Protein AF-A0A6M2D033-F1 (afdb_monomer)

Sequence (144 aa):
SGYATSCRYRCVDPFGQLVIRPYRPGTPCLNLNQKKRPLGAAGVCKAGECIEYDDLEVRSRWVAENVFQYKYHRCLAKKRVANNYLADCHHYCRRNKAWYYGMYQDGIKCLSPDTRAPGFCCHGACQPMDCKRKKCEDDFALVV

Nearest PDB structures (foldseek):
  7ne8-assembly1_A  TM=4.752E-01  e=3.649E-01  Ornithodoros savignyi

Organism: Rhipicephalus microplus (NCBI:txid6941)

Structure (mmCIF, N/CA/C/O backbone):
data_AF-A0A6M2D033-F1
#
_entry.id   AF-A0A6M2D033-F1
#
loop_
_atom_site.group_PDB
_atom_site.id
_atom_site.type_symbol
_atom_site.label_atom_id
_atom_site.label_alt_id
_atom_site.label_comp_id
_atom_site.label_asym_id
_atom_site.label_entity_id
_atom_site.label_seq_id
_atom_site.pdbx_PDB_ins_code
_atom_site.Cartn_x
_atom_site.Cartn_y
_atom_site.Cartn_z
_atom_site.occupancy
_atom_site.B_iso_or_equiv
_atom_site.auth_seq_id
_atom_site.auth_comp_id
_atom_site.auth_asym_id
_atom_site.auth_atom_id
_atom_site.pdbx_PDB_model_num
ATOM 1 N N . SER A 1 1 ? -3.614 -7.986 13.228 1.00 83.00 1 SER A N 1
ATOM 2 C CA . SER A 1 1 ? -4.433 -7.118 12.355 1.00 83.00 1 SER A CA 1
ATOM 3 C C . SER A 1 1 ? -3.705 -6.837 11.050 1.00 83.00 1 SER A C 1
ATOM 5 O O . SER A 1 1 ? -2.480 -6.887 11.056 1.00 83.00 1 SER A O 1
ATOM 7 N N . GLY A 1 2 ? -4.431 -6.626 9.948 1.00 93.31 2 GLY A N 1
ATOM 8 C CA . GLY A 1 2 ? -3.862 -6.193 8.660 1.00 93.31 2 GLY A CA 1
ATOM 9 C C . GLY A 1 2 ? -3.807 -4.668 8.539 1.00 93.31 2 GLY A C 1
ATOM 10 O O . GLY A 1 2 ? -3.878 -3.983 9.561 1.00 93.31 2 GLY A O 1
ATOM 11 N N . TYR A 1 3 ? -3.713 -4.153 7.313 1.00 96.00 3 TYR A N 1
ATOM 12 C CA . TYR A 1 3 ? -3.785 -2.711 7.043 1.00 96.00 3 TYR A CA 1
ATOM 13 C C . TYR A 1 3 ? -5.123 -2.112 7.480 1.00 96.00 3 TYR A C 1
ATOM 15 O O . TYR A 1 3 ? -6.182 -2.725 7.291 1.00 96.00 3 TYR A O 1
ATOM 23 N N . ALA A 1 4 ? -5.078 -0.896 8.024 1.00 94.94 4 ALA A N 1
ATOM 24 C CA . ALA A 1 4 ? -6.277 -0.113 8.276 1.00 94.94 4 ALA A CA 1
ATOM 25 C C . ALA A 1 4 ? -6.900 0.338 6.944 1.00 94.94 4 ALA A C 1
ATOM 27 O O . ALA A 1 4 ? -6.236 0.959 6.121 1.00 94.94 4 ALA A O 1
ATOM 28 N N . THR A 1 5 ? -8.185 0.056 6.732 1.00 93.69 5 THR A N 1
ATOM 29 C CA . THR A 1 5 ? -8.921 0.496 5.526 1.00 93.69 5 THR A CA 1
ATOM 30 C C . THR A 1 5 ? -9.525 1.893 5.671 1.00 93.69 5 THR A C 1
ATOM 32 O O . THR A 1 5 ? -10.202 2.381 4.774 1.00 93.69 5 THR A O 1
ATOM 35 N N . SER A 1 6 ? -9.345 2.501 6.841 1.00 91.81 6 SER A N 1
ATOM 36 C CA . SER A 1 6 ? -9.671 3.885 7.158 1.00 91.81 6 SER A CA 1
ATOM 37 C C . SER A 1 6 ? -8.728 4.348 8.256 1.00 91.81 6 SER A C 1
ATOM 39 O O . SER A 1 6 ? -8.488 3.609 9.210 1.00 91.81 6 SER A O 1
ATOM 41 N N . CYS A 1 7 ? -8.261 5.591 8.203 1.00 94.44 7 CYS A N 1
ATOM 42 C CA . CYS A 1 7 ? -7.420 6.163 9.258 1.00 94.44 7 CYS A CA 1
ATOM 43 C C . CYS A 1 7 ? -8.218 6.657 10.477 1.00 94.44 7 CYS A C 1
ATOM 45 O O . CYS A 1 7 ? -7.780 7.518 11.239 1.00 94.44 7 CYS A O 1
ATOM 47 N N . ARG A 1 8 ? -9.385 6.041 10.695 1.00 93.88 8 ARG A N 1
ATOM 48 C CA . ARG A 1 8 ? -10.282 6.231 11.833 1.00 93.88 8 ARG A CA 1
ATOM 49 C C . ARG A 1 8 ? -10.775 4.867 12.306 1.00 93.88 8 ARG A C 1
ATOM 51 O O . ARG A 1 8 ? -11.030 3.990 11.479 1.00 93.88 8 ARG A O 1
ATOM 58 N N . TYR A 1 9 ? -10.936 4.708 13.612 1.00 90.88 9 TYR A N 1
ATOM 59 C CA . TYR A 1 9 ? -11.493 3.514 14.237 1.00 90.88 9 TYR A CA 1
ATOM 60 C C . TYR A 1 9 ? -12.633 3.876 15.180 1.00 90.88 9 TYR A C 1
ATOM 62 O O . TYR A 1 9 ? -12.730 5.003 15.669 1.00 90.88 9 TYR A O 1
ATOM 70 N N . ARG A 1 10 ? -13.513 2.901 15.408 1.00 92.50 10 ARG A N 1
ATOM 71 C CA . ARG A 1 10 ? -14.591 2.993 16.391 1.00 92.50 10 ARG A CA 1
ATOM 72 C C . ARG A 1 10 ? -14.112 2.368 17.694 1.00 92.50 10 ARG A C 1
ATOM 74 O O . ARG A 1 10 ? -13.576 1.261 17.668 1.00 92.50 10 ARG A O 1
ATOM 81 N N . CYS A 1 11 ? -14.313 3.055 18.807 1.00 92.94 11 CYS A N 1
ATOM 82 C CA . CYS A 1 11 ? -14.096 2.516 20.144 1.00 92.94 11 CYS A CA 1
ATOM 83 C C . CYS A 1 11 ? -15.203 2.992 21.084 1.00 92.94 11 CYS A C 1
ATOM 85 O O . CYS A 1 11 ? -15.915 3.944 20.776 1.00 92.94 11 CYS A O 1
ATOM 87 N N . VAL A 1 12 ? -15.359 2.301 22.207 1.00 95.69 12 VAL A N 1
ATOM 88 C CA . VAL A 1 12 ? -16.243 2.731 23.291 1.00 95.69 12 VAL A CA 1
ATOM 89 C C . VAL A 1 12 ? -15.395 3.537 24.268 1.00 95.69 12 VAL A C 1
ATOM 91 O O . VAL A 1 12 ? -14.281 3.123 24.596 1.00 95.69 12 VAL A O 1
ATOM 94 N N . ASP A 1 13 ? -15.860 4.720 24.646 1.00 93.75 13 ASP A N 1
ATOM 95 C CA . ASP A 1 13 ? -15.178 5.563 25.621 1.00 93.75 13 ASP A CA 1
ATOM 96 C C . ASP A 1 13 ? -15.434 5.079 27.069 1.00 93.75 13 ASP A C 1
ATOM 98 O O . ASP A 1 13 ? -16.230 4.160 27.284 1.00 93.75 13 ASP A O 1
ATOM 102 N N . PRO A 1 14 ? -14.773 5.664 28.085 1.00 95.81 14 PRO A N 1
ATOM 103 C CA . PRO A 1 14 ? -14.978 5.269 29.481 1.00 95.81 14 PRO A CA 1
ATOM 104 C C . PRO A 1 14 ? -16.415 5.441 30.001 1.00 95.81 14 PRO A C 1
ATOM 106 O O . PRO A 1 14 ? -16.752 4.870 31.033 1.00 95.81 14 PRO A O 1
ATOM 109 N N . PHE A 1 15 ? -17.259 6.204 29.302 1.00 95.75 15 PHE A N 1
ATOM 110 C CA . PHE A 1 15 ? -18.659 6.451 29.648 1.00 95.75 15 PHE A CA 1
ATOM 111 C C . PHE A 1 15 ? -19.626 5.529 28.888 1.00 95.75 15 PHE A C 1
ATOM 113 O O . PHE A 1 15 ? -20.840 5.707 28.968 1.00 95.75 15 PHE A O 1
ATOM 120 N N . GLY A 1 16 ? -19.109 4.551 28.137 1.00 94.75 16 GLY A N 1
ATOM 121 C CA . GLY A 1 16 ? -19.921 3.618 27.361 1.00 94.75 16 GLY A CA 1
ATOM 122 C C . GLY A 1 16 ? -20.390 4.164 26.009 1.00 94.75 16 GLY A C 1
ATOM 123 O O . GLY A 1 16 ? -21.176 3.503 25.330 1.00 94.75 16 GLY A O 1
ATOM 124 N N . GLN A 1 17 ? -19.917 5.336 25.575 1.00 96.19 17 GLN A N 1
ATOM 125 C CA . GLN A 1 17 ? -20.339 5.946 24.314 1.00 96.19 17 GLN A CA 1
ATOM 126 C C . GLN A 1 17 ? -19.474 5.474 23.145 1.00 96.19 17 GLN A C 1
ATOM 128 O O . GLN A 1 17 ? -18.245 5.422 23.224 1.00 96.19 17 GLN A O 1
ATOM 133 N N . LEU A 1 18 ? -20.113 5.159 22.015 1.00 96.12 18 LEU A N 1
ATOM 134 C CA . LEU A 1 18 ? -19.406 4.813 20.785 1.00 96.12 18 LEU A CA 1
ATOM 135 C C . LEU A 1 18 ? -18.832 6.080 20.137 1.00 96.12 18 LEU A C 1
ATOM 137 O O . LEU A 1 18 ? -19.574 6.922 19.635 1.00 96.12 18 LEU A O 1
ATOM 141 N N . VAL A 1 19 ? -17.506 6.180 20.076 1.00 94.94 19 VAL A N 1
ATOM 142 C CA . VAL A 1 19 ? -16.789 7.322 19.497 1.00 94.94 19 VAL A CA 1
ATOM 143 C C . VAL A 1 19 ? -15.912 6.901 18.318 1.00 94.94 19 VAL A C 1
ATOM 145 O O . VAL A 1 19 ? -15.432 5.768 18.230 1.00 94.94 19 VAL A O 1
ATOM 148 N N . ILE A 1 20 ? -15.688 7.831 17.385 1.00 93.25 20 ILE A N 1
ATOM 149 C CA . ILE A 1 20 ? -14.771 7.651 16.252 1.00 93.25 20 ILE A CA 1
ATOM 150 C C . ILE A 1 20 ? -13.492 8.430 16.538 1.00 93.25 20 ILE A C 1
ATOM 152 O O . ILE A 1 20 ? -13.518 9.654 16.668 1.00 93.25 20 ILE A O 1
ATOM 156 N N . ARG A 1 21 ? -12.357 7.733 16.583 1.00 91.38 21 ARG A N 1
ATOM 157 C CA . ARG A 1 21 ? -11.039 8.331 16.831 1.00 91.38 21 ARG A CA 1
ATOM 158 C C . ARG A 1 21 ? -10.112 8.121 15.632 1.00 91.38 21 ARG A C 1
ATOM 160 O O . ARG A 1 21 ? -10.230 7.105 14.948 1.00 91.38 21 ARG A O 1
ATOM 167 N N . PRO A 1 22 ? -9.207 9.067 15.335 1.00 92.75 22 PRO A N 1
ATOM 168 C CA . PRO A 1 22 ? -8.186 8.857 14.318 1.00 92.75 22 PRO A CA 1
ATOM 169 C C . PRO A 1 22 ? -7.170 7.817 14.798 1.00 92.75 22 PRO A C 1
ATOM 171 O O . PRO A 1 22 ? -6.840 7.756 15.985 1.00 92.75 22 PRO A O 1
ATOM 174 N N . TYR A 1 23 ? -6.654 7.008 13.875 1.00 92.56 23 TYR A N 1
ATOM 175 C CA . TYR A 1 23 ? -5.483 6.182 14.163 1.00 92.56 23 TYR A CA 1
ATOM 176 C C . TYR A 1 23 ? -4.263 7.061 14.455 1.00 92.56 23 TYR A C 1
ATOM 178 O O . TYR A 1 23 ? -4.171 8.200 13.993 1.00 92.56 23 TYR A O 1
ATOM 186 N N . ARG A 1 24 ? -3.307 6.514 15.216 1.00 92.00 24 ARG A N 1
ATOM 187 C CA . ARG A 1 24 ? -2.040 7.201 15.485 1.00 92.00 24 ARG A CA 1
ATOM 188 C C . ARG A 1 24 ? -1.296 7.464 14.167 1.00 92.00 24 ARG A C 1
ATOM 190 O O . ARG A 1 24 ? -1.318 6.581 13.297 1.00 92.00 24 ARG A O 1
ATOM 197 N N . PRO A 1 25 ? -0.620 8.617 14.022 1.00 91.00 25 PRO A N 1
ATOM 198 C CA . PRO A 1 25 ? 0.245 8.867 12.878 1.00 91.00 25 PRO A CA 1
ATOM 199 C C . PRO A 1 25 ? 1.236 7.719 12.650 1.00 91.00 25 PRO A C 1
ATOM 201 O O . PRO A 1 25 ? 1.751 7.149 13.612 1.00 91.00 25 PRO A O 1
ATOM 204 N N . GLY A 1 26 ? 1.461 7.344 11.391 1.00 89.88 26 GLY A N 1
ATOM 205 C CA . GLY A 1 26 ? 2.336 6.222 11.028 1.00 89.88 26 GLY A CA 1
ATOM 206 C C . GLY A 1 26 ? 1.658 4.846 11.025 1.00 89.88 26 GLY A C 1
ATOM 207 O O . GLY A 1 26 ? 2.279 3.868 10.621 1.00 89.88 26 GLY A O 1
ATOM 208 N N . THR A 1 27 ? 0.388 4.740 11.438 1.00 93.94 27 THR A N 1
ATOM 209 C CA . THR A 1 27 ? -0.352 3.466 11.363 1.00 93.94 27 THR A CA 1
ATOM 210 C C . THR A 1 27 ? -0.471 3.012 9.901 1.00 93.94 27 THR A C 1
ATOM 212 O O . THR A 1 27 ? -1.007 3.779 9.101 1.00 93.94 27 THR A O 1
ATOM 215 N N . PRO A 1 28 ? -0.045 1.786 9.539 1.00 95.38 28 PRO A N 1
ATOM 216 C CA . PRO A 1 28 ? -0.140 1.303 8.164 1.00 95.38 28 PRO A CA 1
ATOM 217 C C . PRO A 1 28 ? -1.589 1.189 7.687 1.00 95.38 28 PRO A C 1
ATOM 219 O O . PRO A 1 28 ? -2.437 0.572 8.348 1.00 95.38 28 PRO A O 1
ATOM 222 N N . CYS A 1 29 ? -1.864 1.746 6.516 1.00 95.62 29 CYS A N 1
ATOM 223 C CA . CYS A 1 29 ? -3.197 1.827 5.936 1.00 95.62 29 CYS A CA 1
ATOM 224 C C . CYS A 1 29 ? -3.206 1.441 4.453 1.00 95.62 29 CYS A C 1
ATOM 226 O O . CYS A 1 29 ? -2.160 1.328 3.817 1.00 95.62 29 CYS A O 1
ATOM 228 N N . LEU A 1 30 ? -4.401 1.190 3.923 1.00 95.69 30 LEU A N 1
ATOM 229 C CA . LEU A 1 30 ? -4.625 0.872 2.518 1.00 95.69 30 LEU A CA 1
ATOM 230 C C . LEU A 1 30 ? -5.920 1.536 2.050 1.00 95.69 30 LEU A C 1
ATOM 232 O O . LEU A 1 30 ? -6.997 1.229 2.576 1.00 95.69 30 LEU A O 1
ATOM 236 N N . ASN A 1 31 ? -5.814 2.410 1.050 1.00 94.38 31 ASN A N 1
ATOM 237 C CA . ASN A 1 31 ? -6.972 3.037 0.428 1.00 94.38 31 ASN A CA 1
ATOM 238 C C . ASN A 1 31 ? -7.782 1.999 -0.348 1.00 94.38 31 ASN A C 1
ATOM 240 O O . ASN A 1 31 ? -7.242 1.135 -1.040 1.00 94.38 31 ASN A O 1
ATOM 244 N N . LEU A 1 32 ? -9.107 2.069 -0.219 1.00 93.94 32 LEU A N 1
ATOM 245 C CA . LEU A 1 32 ? -10.027 1.220 -0.966 1.00 93.94 32 LEU A CA 1
ATOM 246 C C . LEU A 1 32 ? -10.962 2.086 -1.808 1.00 93.94 32 LEU A C 1
ATOM 248 O O . LEU A 1 32 ? -11.487 3.090 -1.336 1.00 93.94 32 LEU A O 1
ATOM 252 N N . ASN A 1 33 ? -11.243 1.651 -3.032 1.00 91.75 33 ASN A N 1
ATOM 253 C CA . ASN A 1 33 ? -12.282 2.259 -3.856 1.00 91.75 33 ASN A CA 1
ATOM 254 C C . ASN A 1 33 ? -13.698 1.866 -3.385 1.00 91.75 33 ASN A C 1
ATOM 256 O O . ASN A 1 33 ? -13.879 1.018 -2.507 1.00 91.75 33 ASN A O 1
ATOM 260 N N . GLN A 1 34 ? -14.728 2.420 -4.033 1.00 91.62 34 GLN A N 1
ATOM 261 C CA . GLN A 1 34 ? -16.141 2.141 -3.722 1.00 91.62 34 GLN A CA 1
ATOM 262 C C . GLN A 1 34 ? -16.507 0.644 -3.784 1.00 91.62 34 GLN A C 1
ATOM 264 O O . GLN A 1 34 ? -17.373 0.175 -3.048 1.00 91.62 34 GLN A O 1
ATOM 269 N N . LYS A 1 35 ? -15.804 -0.143 -4.612 1.00 92.62 35 LYS A N 1
ATOM 270 C CA . LYS A 1 35 ? -15.976 -1.602 -4.727 1.00 92.62 35 LYS A CA 1
ATOM 271 C C . LYS A 1 35 ? -15.177 -2.381 -3.671 1.00 92.62 35 LYS A C 1
ATOM 273 O O . LYS A 1 35 ? -15.026 -3.597 -3.796 1.00 92.62 35 LYS A O 1
ATOM 278 N N . LYS A 1 36 ? -14.653 -1.701 -2.643 1.00 90.88 36 LYS A N 1
ATOM 279 C CA . LYS A 1 36 ? -13.799 -2.253 -1.578 1.00 90.88 36 LYS A CA 1
ATOM 280 C C . LYS A 1 36 ? -12.558 -2.962 -2.123 1.00 90.88 36 LYS A C 1
ATOM 282 O O . LYS A 1 36 ? -12.127 -3.971 -1.562 1.00 90.88 36 LYS A O 1
ATOM 287 N N . ARG A 1 37 ? -12.008 -2.468 -3.233 1.00 91.00 37 ARG A N 1
ATOM 288 C CA . ARG A 1 37 ? -10.753 -2.963 -3.808 1.00 91.00 37 ARG A CA 1
ATOM 289 C C . ARG A 1 37 ? -9.618 -1.990 -3.493 1.00 91.00 37 ARG A C 1
ATOM 291 O O . ARG A 1 37 ? -9.894 -0.794 -3.481 1.00 91.00 37 ARG A O 1
ATOM 298 N N . PRO A 1 38 ? -8.390 -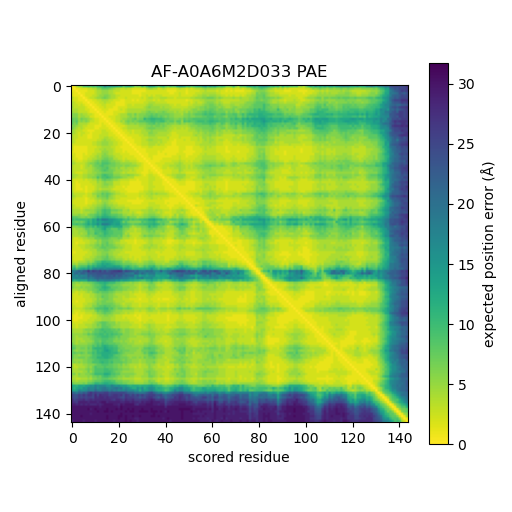2.488 -3.284 1.00 91.38 38 PRO A N 1
ATOM 299 C CA . PRO A 1 38 ? -7.202 -1.663 -3.111 1.00 91.38 38 PRO A CA 1
ATOM 300 C C . PRO A 1 38 ? -7.105 -0.626 -4.224 1.00 91.38 38 PRO A C 1
ATOM 302 O O . PRO A 1 38 ? -7.277 -0.960 -5.401 1.00 91.38 38 PRO A O 1
ATOM 305 N N . LEU A 1 39 ? -6.886 0.615 -3.822 1.00 89.38 39 LEU A N 1
ATOM 306 C CA . LEU A 1 39 ? -6.577 1.738 -4.684 1.00 89.38 39 LEU A CA 1
ATOM 307 C C . LEU A 1 39 ? -5.140 2.140 -4.358 1.00 89.38 39 LEU A C 1
ATOM 309 O O . LEU A 1 39 ? -4.848 2.368 -3.189 1.00 89.38 39 LEU A O 1
ATOM 313 N N . GLY A 1 40 ? -4.280 2.156 -5.375 1.00 87.75 40 GLY A N 1
ATOM 314 C CA . GLY A 1 40 ? -2.893 2.578 -5.213 1.00 87.75 40 GLY A CA 1
ATOM 315 C C . GLY A 1 40 ? -2.059 1.686 -4.288 1.00 87.75 40 GLY A C 1
ATOM 316 O O . GLY A 1 40 ? -2.319 0.479 -4.164 1.00 87.75 40 GLY A O 1
ATOM 317 N N . ALA A 1 41 ? -1.036 2.293 -3.690 1.00 90.12 41 ALA A N 1
ATOM 318 C CA . ALA A 1 41 ? -0.094 1.639 -2.791 1.00 90.12 41 ALA A CA 1
ATOM 319 C C . ALA A 1 41 ? -0.561 1.704 -1.325 1.00 90.12 41 ALA A C 1
ATOM 321 O O . ALA A 1 41 ? -1.377 2.535 -0.921 1.00 90.12 41 ALA A O 1
ATOM 322 N N . ALA A 1 42 ? -0.028 0.817 -0.486 1.00 94.25 42 ALA A N 1
ATOM 323 C CA . ALA A 1 42 ? -0.175 0.937 0.956 1.00 94.25 42 ALA A CA 1
ATOM 324 C C . ALA A 1 42 ? 0.541 2.194 1.459 1.00 94.25 42 ALA A C 1
ATOM 326 O O . ALA A 1 42 ? 1.502 2.680 0.864 1.00 94.25 42 ALA A O 1
ATOM 327 N N . GLY A 1 43 ? 0.067 2.708 2.585 1.00 94.50 43 GLY A N 1
ATOM 328 C CA . GLY A 1 43 ? 0.478 4.002 3.096 1.00 94.50 43 GLY A CA 1
ATOM 329 C C . GLY A 1 43 ? 0.507 4.067 4.611 1.00 94.50 43 GLY A C 1
ATOM 330 O O . GLY A 1 43 ? 0.433 3.050 5.311 1.00 94.50 43 GLY A O 1
ATOM 331 N N . VAL A 1 44 ? 0.573 5.292 5.122 1.00 94.25 44 VAL A N 1
ATOM 332 C CA . VAL A 1 44 ? 0.497 5.588 6.553 1.00 94.25 44 VAL A CA 1
ATOM 333 C C . VAL A 1 44 ? -0.619 6.572 6.862 1.00 94.25 44 VAL A C 1
ATOM 335 O O . VAL A 1 44 ? -0.903 7.499 6.106 1.00 94.25 44 VAL A O 1
ATOM 338 N N . CYS A 1 45 ? -1.235 6.396 8.026 1.00 94.19 45 CYS A N 1
ATOM 339 C CA . CYS A 1 45 ? -2.195 7.357 8.533 1.00 94.19 45 CYS A CA 1
ATOM 340 C C . CYS A 1 45 ? -1.504 8.657 8.949 1.00 94.19 45 CYS A C 1
ATOM 342 O O . CYS A 1 45 ? -0.559 8.630 9.740 1.00 94.19 45 CYS A O 1
ATOM 344 N N . LYS A 1 46 ? -2.024 9.795 8.486 1.00 91.56 46 LYS A N 1
ATOM 345 C CA . LYS A 1 46 ? -1.633 11.148 8.901 1.00 91.56 46 LYS A CA 1
ATOM 346 C C . LYS A 1 46 ? -2.885 12.025 8.907 1.00 91.56 46 LYS A C 1
ATOM 348 O O . LYS A 1 46 ? -3.648 12.006 7.956 1.00 91.56 46 LYS A O 1
ATOM 353 N N . ALA A 1 47 ? -3.140 12.730 10.011 1.00 87.75 47 ALA A N 1
ATOM 354 C CA . ALA A 1 47 ? -4.309 13.610 10.165 1.00 87.75 47 ALA A CA 1
ATOM 355 C C . ALA A 1 47 ? -5.685 12.969 9.835 1.00 87.75 47 ALA A C 1
ATOM 357 O O . ALA A 1 47 ? -6.626 13.658 9.463 1.00 87.75 47 ALA A O 1
ATOM 358 N N . GLY A 1 48 ? -5.834 11.649 10.012 1.00 88.62 48 GLY A N 1
ATOM 359 C CA . GLY A 1 48 ? -7.085 10.934 9.717 1.00 88.62 48 GLY A CA 1
ATOM 360 C C . GLY A 1 48 ? -7.246 10.484 8.260 1.00 88.62 48 GLY A C 1
ATOM 361 O O . GLY A 1 48 ? -8.245 9.831 7.951 1.00 88.62 48 GLY A O 1
ATOM 362 N N . GLU A 1 49 ? -6.249 10.738 7.414 1.00 92.06 49 GLU A N 1
ATOM 363 C CA . GLU A 1 49 ? -6.172 10.308 6.017 1.00 92.06 49 GLU A CA 1
ATOM 364 C C . GLU A 1 49 ? -5.068 9.268 5.822 1.00 92.06 49 GLU A C 1
ATOM 366 O O . GLU A 1 49 ? -4.120 9.199 6.608 1.00 92.06 49 GLU A O 1
ATOM 371 N N . CYS A 1 50 ? -5.215 8.429 4.797 1.00 94.19 50 CYS A N 1
ATOM 372 C CA . CYS A 1 50 ? -4.212 7.441 4.420 1.00 94.19 50 CYS A CA 1
ATOM 373 C C . CYS A 1 50 ? -3.379 7.989 3.264 1.00 94.19 50 CYS A C 1
ATOM 375 O O . CYS A 1 50 ? -3.882 8.091 2.145 1.00 94.19 50 CYS A O 1
ATOM 377 N N . ILE A 1 51 ? -2.125 8.333 3.551 1.00 92.88 51 ILE A N 1
ATOM 378 C CA . ILE A 1 51 ? -1.182 8.847 2.558 1.00 92.88 51 ILE A CA 1
ATOM 379 C C . ILE A 1 51 ? -0.384 7.668 2.016 1.00 92.88 51 ILE A C 1
ATOM 381 O O . ILE A 1 51 ? 0.303 6.994 2.791 1.00 92.88 51 ILE A O 1
ATOM 385 N N . GLU A 1 52 ? -0.517 7.393 0.720 1.00 91.81 52 GLU A N 1
ATOM 386 C CA . GLU A 1 52 ? 0.158 6.280 0.046 1.00 91.81 52 GLU A CA 1
ATOM 387 C C . GLU A 1 52 ? 1.673 6.449 0.112 1.00 91.81 52 GLU A C 1
ATOM 389 O O . GLU A 1 52 ? 2.173 7.571 0.117 1.00 91.81 52 GLU A O 1
ATOM 394 N N . TYR A 1 53 ? 2.417 5.341 0.172 1.00 88.56 53 TYR A N 1
ATOM 395 C CA . TYR A 1 53 ? 3.874 5.394 0.281 1.00 88.56 53 TYR A CA 1
ATOM 396 C C . TYR A 1 53 ? 4.511 6.220 -0.843 1.00 88.56 53 TYR A C 1
ATOM 398 O O . TYR A 1 53 ? 5.418 7.002 -0.572 1.00 88.56 53 TYR A O 1
ATOM 406 N N . ASP A 1 54 ? 3.996 6.089 -2.066 1.00 84.50 54 ASP A N 1
ATOM 407 C CA . ASP A 1 54 ? 4.485 6.806 -3.246 1.00 84.50 54 ASP A CA 1
ATOM 408 C C . ASP A 1 54 ? 4.213 8.320 -3.197 1.00 84.50 54 ASP A C 1
ATOM 410 O O . ASP A 1 54 ? 4.973 9.084 -3.785 1.00 84.50 54 ASP A O 1
ATOM 414 N N . ASP A 1 55 ? 3.206 8.756 -2.432 1.00 85.69 55 ASP A N 1
ATOM 415 C CA . ASP A 1 55 ? 2.824 10.167 -2.264 1.00 85.69 55 ASP A CA 1
ATOM 416 C C . ASP A 1 55 ? 3.483 10.823 -1.036 1.00 85.69 55 ASP A C 1
ATOM 418 O O . ASP A 1 55 ? 3.239 11.993 -0.721 1.00 85.69 55 ASP A O 1
ATOM 422 N N . LEU A 1 56 ? 4.310 10.084 -0.289 1.00 83.56 56 LEU A N 1
ATOM 423 C CA . LEU A 1 56 ? 5.014 10.641 0.859 1.00 83.56 56 LEU A CA 1
ATOM 424 C C . LEU A 1 56 ? 6.189 11.504 0.406 1.00 83.56 56 LEU A C 1
ATOM 426 O O . LEU A 1 56 ? 7.137 11.020 -0.210 1.00 83.56 56 LEU A O 1
ATOM 430 N N . GLU A 1 57 ? 6.171 12.762 0.851 1.00 77.50 57 GLU A N 1
ATOM 431 C CA . GLU A 1 57 ? 7.251 13.741 0.663 1.00 77.50 57 GLU A CA 1
ATOM 432 C C . GLU A 1 57 ? 8.628 13.178 1.052 1.00 77.50 57 GLU A C 1
ATOM 434 O O . GLU A 1 57 ? 9.628 13.420 0.380 1.00 77.50 57 GLU A O 1
ATOM 439 N N . VAL A 1 58 ? 8.672 12.356 2.107 1.00 75.19 58 VAL A N 1
A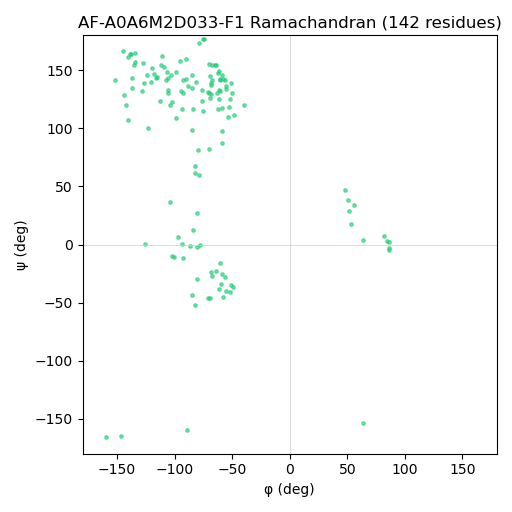TOM 440 C CA . VAL A 1 58 ? 9.872 11.626 2.520 1.00 75.19 58 VAL A CA 1
ATOM 441 C C . VAL A 1 58 ? 9.581 10.128 2.564 1.00 75.19 58 VAL A C 1
ATOM 443 O O . VAL A 1 58 ? 9.077 9.595 3.557 1.00 75.19 58 VAL A O 1
ATOM 446 N N . ARG A 1 59 ? 9.992 9.415 1.511 1.00 76.75 59 ARG A N 1
ATOM 447 C CA . ARG A 1 59 ? 10.046 7.943 1.458 1.00 76.75 59 ARG A CA 1
ATOM 448 C C . ARG A 1 59 ? 11.276 7.405 2.189 1.00 76.75 59 ARG A C 1
ATOM 450 O O . ARG A 1 59 ? 12.140 6.747 1.614 1.00 76.75 59 ARG A O 1
ATOM 457 N N . SER A 1 60 ? 11.377 7.705 3.484 1.00 76.50 60 SER A N 1
ATOM 458 C CA . SER A 1 60 ? 12.484 7.196 4.294 1.00 76.50 60 SER A CA 1
ATOM 459 C C . SER A 1 60 ? 12.392 5.680 4.461 1.00 76.50 60 SER A C 1
ATOM 461 O O . SER A 1 60 ? 11.308 5.084 4.442 1.00 76.50 60 SER A O 1
ATOM 463 N N . ARG A 1 61 ? 13.548 5.055 4.702 1.00 75.56 61 ARG A N 1
ATOM 464 C CA . ARG A 1 61 ? 13.645 3.632 5.042 1.00 75.56 61 ARG A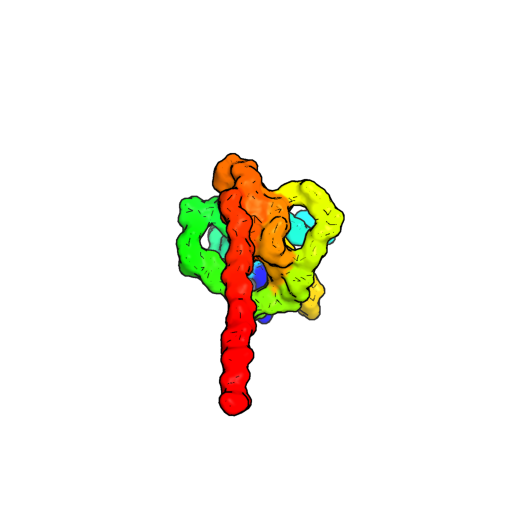 CA 1
ATOM 465 C C . ARG A 1 61 ? 12.715 3.255 6.200 1.00 75.56 61 ARG A C 1
ATOM 467 O O . ARG A 1 61 ? 12.032 2.246 6.113 1.00 75.56 61 ARG A O 1
ATOM 474 N N . TRP A 1 62 ? 12.615 4.105 7.221 1.00 75.25 62 TRP A N 1
ATOM 475 C CA . TRP A 1 62 ? 11.732 3.897 8.372 1.00 75.25 62 TRP A CA 1
ATOM 476 C C . TRP A 1 62 ? 10.250 3.823 8.002 1.00 75.25 62 TRP A C 1
ATOM 478 O O . TRP A 1 62 ? 9.500 3.039 8.579 1.00 75.25 62 TRP A O 1
ATOM 488 N N . VAL A 1 63 ? 9.799 4.638 7.049 1.00 81.81 63 VAL A N 1
ATOM 489 C CA . VAL A 1 63 ? 8.411 4.587 6.581 1.00 81.81 63 VAL A CA 1
ATOM 490 C C . VAL A 1 63 ? 8.184 3.310 5.777 1.00 81.81 63 VAL A C 1
ATOM 492 O O . VAL A 1 63 ? 7.216 2.602 6.045 1.00 81.81 63 VAL A O 1
ATOM 495 N N . ALA A 1 64 ? 9.086 2.973 4.852 1.00 81.69 64 ALA A N 1
ATOM 496 C CA . ALA A 1 64 ? 8.990 1.740 4.069 1.00 81.69 64 ALA A CA 1
ATOM 497 C C . ALA A 1 64 ? 8.960 0.500 4.978 1.00 81.69 64 ALA A C 1
ATOM 499 O O . ALA A 1 64 ? 8.091 -0.360 4.839 1.00 81.69 64 ALA A O 1
ATOM 500 N N . GLU A 1 65 ? 9.846 0.461 5.976 1.00 84.62 65 GLU A N 1
ATOM 501 C CA . GLU A 1 65 ? 9.899 -0.587 6.991 1.00 84.62 65 GLU A CA 1
ATOM 502 C C . GLU A 1 65 ? 8.647 -0.625 7.862 1.00 84.62 65 GLU A C 1
ATOM 504 O O . GLU A 1 65 ? 8.363 -1.679 8.406 1.00 84.62 65 GLU A O 1
ATOM 509 N N . ASN A 1 66 ? 7.873 0.457 7.990 1.00 87.62 66 ASN A N 1
ATOM 510 C CA . ASN A 1 66 ? 6.590 0.457 8.697 1.00 87.62 66 ASN A CA 1
ATOM 511 C C . ASN A 1 66 ? 5.418 -0.001 7.823 1.00 87.62 66 ASN A C 1
ATOM 513 O O . ASN A 1 66 ? 4.590 -0.802 8.271 1.00 87.62 66 ASN A O 1
ATOM 517 N N . VAL A 1 67 ? 5.349 0.478 6.580 1.00 93.25 67 VAL A N 1
ATOM 518 C CA . VAL A 1 67 ? 4.282 0.134 5.632 1.00 93.25 67 VAL A CA 1
ATOM 519 C C . VAL A 1 67 ? 4.409 -1.323 5.202 1.00 93.25 67 VAL A C 1
ATOM 521 O O . VAL A 1 67 ? 3.431 -2.064 5.263 1.00 93.25 67 VAL A O 1
ATOM 524 N N . PHE A 1 68 ? 5.612 -1.772 4.851 1.00 92.38 68 PHE A N 1
ATOM 525 C CA . PHE A 1 68 ? 5.871 -3.097 4.290 1.00 92.38 68 PHE A CA 1
ATOM 526 C C . PHE A 1 68 ? 6.490 -4.065 5.316 1.00 92.38 68 PHE A C 1
ATOM 528 O O . PHE A 1 68 ? 7.290 -4.931 4.970 1.00 92.38 68 PHE A O 1
ATOM 535 N N . GLN A 1 69 ? 6.087 -3.991 6.592 1.00 92.75 69 GLN A N 1
ATOM 536 C CA . GLN A 1 69 ? 6.535 -4.949 7.620 1.00 92.75 69 GLN A CA 1
ATOM 537 C C . GLN A 1 69 ? 6.188 -6.39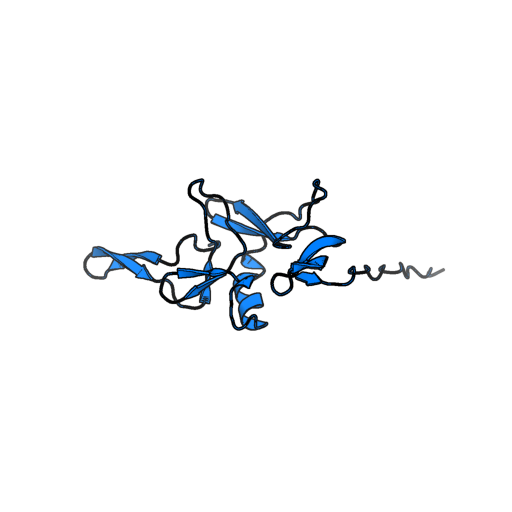8 7.262 1.00 92.75 69 GLN A C 1
ATOM 539 O O . GLN A 1 69 ? 5.067 -6.689 6.839 1.00 92.75 69 GLN A O 1
ATOM 544 N N . TYR A 1 70 ? 7.087 -7.335 7.583 1.00 92.00 70 TYR A N 1
ATOM 545 C CA . TYR A 1 70 ? 6.900 -8.774 7.348 1.00 92.00 70 TYR A CA 1
ATOM 546 C C . TYR A 1 70 ? 5.563 -9.319 7.882 1.00 92.00 70 TYR A C 1
ATOM 548 O O . TYR A 1 70 ? 4.918 -10.146 7.243 1.00 92.00 70 TYR A O 1
ATOM 556 N N . LYS A 1 71 ? 5.061 -8.796 9.011 1.00 93.94 71 LYS A N 1
ATOM 557 C CA . LYS A 1 71 ? 3.763 -9.210 9.581 1.00 93.94 71 LYS A CA 1
ATOM 558 C C . LYS A 1 71 ? 2.571 -8.996 8.632 1.00 93.94 71 LYS A C 1
ATOM 560 O O . LYS A 1 71 ? 1.552 -9.687 8.776 1.00 93.94 71 LYS A O 1
ATOM 565 N N . TYR A 1 72 ? 2.693 -8.052 7.693 1.00 95.25 72 TYR A N 1
ATOM 566 C CA . TYR A 1 72 ? 1.703 -7.755 6.660 1.00 95.25 72 TYR A CA 1
ATOM 567 C C . TYR A 1 72 ? 1.951 -8.510 5.346 1.00 95.25 72 TYR A C 1
ATOM 569 O O . TYR A 1 72 ? 1.047 -8.554 4.511 1.00 95.25 72 TYR A O 1
ATOM 577 N N . HIS A 1 73 ? 3.115 -9.144 5.183 1.00 94.94 73 HIS A N 1
ATOM 578 C CA . HIS A 1 73 ? 3.471 -9.937 4.012 1.00 94.94 73 HIS A CA 1
ATOM 579 C C . HIS A 1 73 ? 2.827 -11.326 4.092 1.00 94.94 73 HIS A C 1
ATOM 581 O O . HIS A 1 73 ? 3.419 -12.297 4.560 1.00 94.94 73 HIS A O 1
ATOM 587 N N . ARG A 1 74 ? 1.549 -11.418 3.712 1.00 95.19 74 ARG A N 1
ATOM 588 C CA . ARG A 1 74 ? 0.767 -12.667 3.814 1.00 95.19 74 ARG A CA 1
ATOM 589 C C . ARG A 1 74 ? 0.132 -13.105 2.506 1.00 95.19 74 ARG A C 1
ATOM 591 O O . ARG A 1 74 ? -0.579 -14.115 2.503 1.00 95.19 74 ARG A O 1
ATOM 598 N N . CYS A 1 75 ? 0.332 -12.355 1.431 1.00 93.19 75 CYS A N 1
ATOM 599 C CA . CYS A 1 75 ? -0.120 -12.742 0.104 1.00 93.19 75 CYS A CA 1
ATOM 600 C C . CYS A 1 75 ? 0.968 -13.550 -0.599 1.00 93.19 75 CYS A C 1
ATOM 602 O O . CYS A 1 75 ? 2.154 -13.271 -0.454 1.00 93.19 75 CYS A O 1
ATOM 604 N N . LEU A 1 76 ? 0.554 -14.565 -1.355 1.00 90.19 76 LEU A N 1
ATOM 605 C CA . LEU A 1 76 ? 1.476 -15.344 -2.175 1.00 90.19 76 LEU A CA 1
ATOM 606 C C . LEU A 1 76 ? 2.017 -14.474 -3.305 1.00 90.19 76 LEU A C 1
ATOM 608 O O . LEU A 1 76 ? 1.259 -13.706 -3.895 1.00 90.19 76 LEU A O 1
ATOM 612 N N . ALA A 1 77 ? 3.298 -14.630 -3.633 1.00 84.25 77 ALA A N 1
ATOM 613 C CA . ALA A 1 77 ? 3.895 -13.926 -4.758 1.00 84.25 77 ALA A CA 1
ATOM 614 C C . ALA A 1 77 ? 3.113 -14.208 -6.051 1.00 84.25 77 ALA A C 1
ATOM 616 O O . ALA A 1 77 ? 2.746 -15.352 -6.335 1.00 84.25 77 ALA A O 1
ATOM 617 N N . LYS A 1 78 ? 2.863 -13.165 -6.847 1.00 84.69 78 LYS A N 1
ATOM 618 C CA . LYS A 1 78 ? 2.132 -13.290 -8.113 1.00 84.69 78 LYS A CA 1
ATOM 619 C C . LYS A 1 78 ? 3.070 -13.174 -9.303 1.00 84.69 78 LYS A C 1
ATOM 621 O O . LYS A 1 78 ? 3.809 -12.200 -9.433 1.00 84.69 78 LYS A O 1
ATOM 626 N N . LYS A 1 79 ? 2.955 -14.132 -10.224 1.00 77.19 79 LYS A N 1
ATOM 627 C CA . LYS A 1 79 ? 3.362 -13.926 -11.617 1.00 77.19 79 LYS A CA 1
ATOM 628 C C . LYS A 1 79 ? 2.365 -12.975 -12.260 1.00 77.19 79 LYS A C 1
ATOM 630 O O . LYS A 1 79 ? 1.155 -13.167 -12.128 1.00 77.19 79 LYS A O 1
ATOM 635 N N . ARG A 1 80 ? 2.855 -11.940 -12.935 1.00 65.81 80 ARG A N 1
ATOM 636 C CA . ARG A 1 80 ? 1.987 -11.083 -13.737 1.00 65.81 80 ARG A CA 1
ATOM 637 C C . ARG A 1 80 ? 1.809 -11.713 -15.112 1.00 65.81 80 ARG A C 1
ATOM 639 O O . ARG A 1 80 ? 2.772 -12.162 -15.715 1.00 65.81 80 ARG A O 1
ATOM 646 N N . VAL A 1 81 ? 0.562 -11.740 -15.573 1.00 58.25 81 VAL A N 1
ATOM 647 C CA . VAL A 1 81 ? 0.157 -12.342 -16.856 1.00 58.25 81 VAL A CA 1
ATOM 648 C C . VAL A 1 81 ? -0.035 -11.271 -17.947 1.00 58.25 81 VAL A C 1
ATOM 650 O O . VAL A 1 81 ? -0.149 -11.593 -19.120 1.00 58.25 81 VAL A O 1
ATOM 653 N N . ALA A 1 82 ? -0.048 -9.983 -17.583 1.00 65.12 82 ALA A N 1
ATOM 654 C CA . ALA A 1 82 ? -0.330 -8.869 -18.492 1.00 65.12 82 ALA A CA 1
ATOM 655 C C . ALA A 1 82 ? 0.922 -8.033 -18.828 1.00 65.12 82 ALA A C 1
ATOM 657 O O . ALA A 1 82 ? 1.714 -7.731 -17.935 1.00 65.12 82 A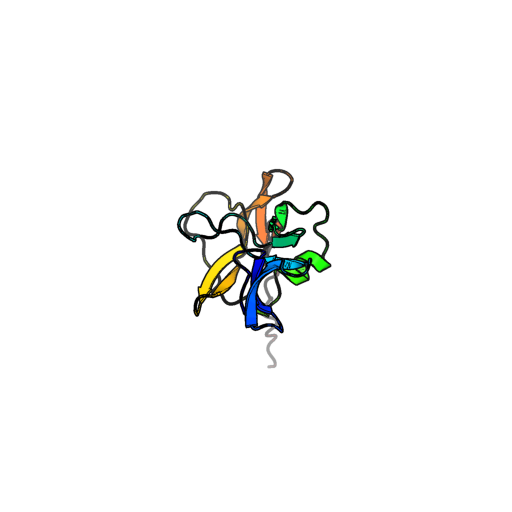LA A O 1
ATOM 658 N N . ASN A 1 83 ? 1.027 -7.597 -20.091 1.00 67.75 83 ASN A N 1
ATOM 659 C CA . ASN A 1 83 ? 2.181 -6.895 -20.688 1.00 67.75 83 ASN A CA 1
ATOM 660 C C . ASN A 1 83 ? 2.323 -5.398 -20.350 1.00 67.75 83 ASN A C 1
ATOM 662 O O . ASN A 1 83 ? 3.262 -4.754 -20.815 1.00 67.75 83 ASN A O 1
ATOM 666 N N . ASN A 1 84 ? 1.412 -4.824 -19.565 1.00 83.00 84 ASN A N 1
ATOM 667 C CA . ASN A 1 84 ? 1.459 -3.395 -19.232 1.00 83.00 84 ASN A CA 1
ATOM 668 C C . ASN A 1 84 ? 2.556 -3.113 -18.195 1.00 83.00 84 ASN A C 1
ATOM 670 O O . ASN A 1 84 ? 3.168 -4.040 -17.678 1.00 83.00 84 ASN A O 1
ATOM 674 N N . TYR A 1 85 ? 2.793 -1.858 -17.820 1.00 88.56 85 TYR A N 1
ATOM 675 C CA . TYR A 1 85 ? 3.648 -1.533 -16.672 1.00 88.56 85 TYR A CA 1
ATOM 676 C C . TYR A 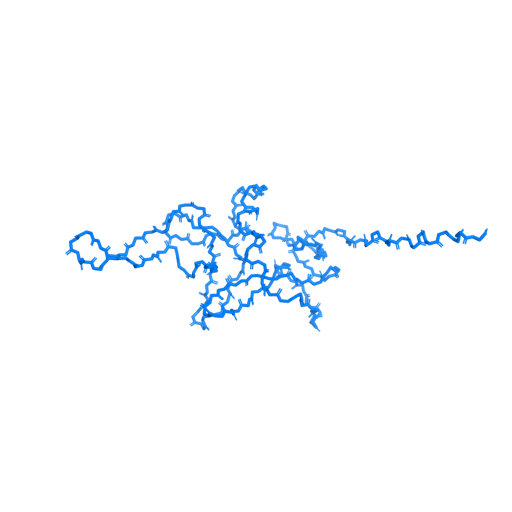1 85 ? 2.850 -1.585 -15.358 1.00 88.56 85 TYR A C 1
ATOM 678 O O . TYR A 1 85 ? 1.636 -1.366 -15.357 1.00 88.56 85 TYR A O 1
ATOM 686 N N . LEU A 1 86 ? 3.482 -1.994 -14.257 1.00 88.75 86 LEU A N 1
ATOM 687 C CA . LEU A 1 86 ? 2.918 -1.889 -12.908 1.00 88.75 86 LEU A CA 1
ATOM 688 C C . LEU A 1 86 ? 3.125 -0.471 -12.378 1.00 88.75 86 LEU A C 1
ATOM 690 O O . LEU A 1 86 ? 4.197 0.093 -12.561 1.00 88.75 86 LEU A O 1
ATOM 694 N N . ALA A 1 87 ? 2.120 0.072 -11.698 1.00 86.88 87 ALA A N 1
ATOM 695 C CA . ALA A 1 87 ? 2.284 1.294 -10.914 1.00 86.88 87 ALA A CA 1
ATOM 696 C C . ALA A 1 87 ? 2.920 1.014 -9.539 1.00 86.88 87 ALA A C 1
ATOM 698 O O . ALA A 1 87 ? 3.631 1.860 -9.027 1.00 86.88 87 ALA A O 1
ATOM 699 N N . ASP A 1 88 ? 2.692 -0.183 -8.986 1.00 87.69 88 ASP A N 1
ATOM 700 C CA . ASP A 1 88 ? 3.228 -0.652 -7.705 1.00 87.69 88 ASP A CA 1
ATOM 701 C C . ASP A 1 88 ? 3.704 -2.107 -7.879 1.00 87.69 88 ASP A C 1
ATOM 703 O O . ASP A 1 88 ? 3.015 -2.933 -8.490 1.00 87.69 88 ASP A O 1
ATOM 707 N N . CYS A 1 89 ? 4.894 -2.421 -7.366 1.00 90.75 89 CYS A N 1
ATOM 708 C CA . CYS A 1 89 ? 5.479 -3.764 -7.369 1.00 90.75 89 CYS A CA 1
ATOM 709 C C . CYS A 1 89 ? 4.931 -4.669 -6.252 1.00 90.75 89 CYS A C 1
ATOM 711 O O . CYS A 1 89 ? 5.247 -5.865 -6.200 1.00 90.75 89 CYS A O 1
ATOM 713 N N . HIS A 1 90 ? 4.050 -4.138 -5.408 1.00 92.50 90 HIS A N 1
ATOM 714 C CA . HIS A 1 90 ? 3.242 -4.886 -4.461 1.00 92.50 90 HIS A CA 1
ATOM 715 C C . HIS A 1 90 ? 1.853 -5.191 -5.028 1.00 92.50 90 HIS A C 1
ATOM 717 O O . HIS A 1 90 ? 1.325 -4.546 -5.932 1.00 92.50 90 HIS A O 1
ATOM 723 N N . HIS A 1 91 ? 1.224 -6.214 -4.467 1.00 92.50 91 HIS A N 1
ATOM 724 C CA . HIS A 1 91 ? -0.185 -6.498 -4.665 1.00 92.50 91 HIS A CA 1
ATOM 725 C C . HIS A 1 91 ? -0.836 -6.809 -3.327 1.00 92.50 91 HIS A C 1
ATOM 727 O O . HIS A 1 91 ? -0.188 -7.275 -2.392 1.00 92.50 91 HIS A O 1
ATOM 733 N N . TYR A 1 92 ? -2.150 -6.626 -3.259 1.00 94.25 92 TYR A N 1
ATOM 734 C CA . TYR A 1 92 ? -2.885 -6.781 -2.012 1.00 94.25 92 TYR A CA 1
ATOM 735 C C . TYR A 1 92 ? -3.885 -7.929 -2.098 1.00 94.25 92 TYR A C 1
ATOM 737 O O . TYR A 1 92 ? -4.510 -8.181 -3.134 1.00 94.25 92 TYR A O 1
ATOM 745 N N . CYS A 1 93 ? -4.045 -8.641 -0.989 1.00 93.88 93 CYS A N 1
ATOM 746 C CA . CYS A 1 93 ? -5.014 -9.717 -0.842 1.00 93.88 93 CYS A CA 1
ATOM 747 C C . CYS A 1 93 ? -5.742 -9.595 0.493 1.00 93.88 93 CYS A C 1
ATOM 749 O O . CYS A 1 93 ? -5.229 -9.048 1.472 1.00 93.88 93 CYS A O 1
ATOM 751 N N . ARG A 1 94 ? -6.955 -10.144 0.532 1.00 94.62 94 ARG A N 1
ATOM 752 C CA . ARG A 1 94 ? -7.769 -10.178 1.740 1.00 94.62 94 ARG A CA 1
ATOM 753 C C . ARG A 1 94 ? -7.709 -11.572 2.356 1.00 94.62 94 ARG A C 1
ATOM 755 O O . ARG A 1 94 ? -8.088 -12.540 1.703 1.00 94.62 94 ARG A O 1
ATOM 762 N N . ARG A 1 95 ? -7.278 -11.675 3.615 1.00 92.88 95 ARG A N 1
ATOM 763 C CA . ARG A 1 95 ? -7.292 -12.923 4.404 1.00 92.88 95 ARG A CA 1
ATOM 764 C C . ARG A 1 95 ? -7.976 -12.642 5.738 1.00 92.88 95 ARG A C 1
ATOM 766 O O . ARG A 1 95 ? -7.681 -11.635 6.369 1.00 92.88 95 ARG A O 1
ATOM 773 N N . ASN A 1 96 ? -8.923 -13.483 6.153 1.00 91.12 96 ASN A N 1
ATOM 774 C CA . ASN A 1 96 ? -9.667 -13.318 7.414 1.00 91.12 96 ASN A CA 1
ATOM 775 C C . ASN A 1 96 ? -10.212 -11.889 7.628 1.00 91.12 96 ASN A C 1
ATOM 777 O O . ASN A 1 96 ? -10.042 -11.300 8.689 1.00 91.12 96 ASN A O 1
ATOM 781 N N . LYS A 1 97 ? -10.837 -11.315 6.587 1.00 89.75 97 LYS A N 1
ATOM 782 C CA . LYS A 1 97 ? -11.395 -9.943 6.559 1.00 89.75 97 LYS A CA 1
ATOM 783 C C . LYS A 1 97 ? -10.375 -8.797 6.706 1.00 89.75 97 LYS A C 1
ATOM 785 O O . LYS A 1 97 ? -10.787 -7.643 6.685 1.00 89.75 97 LYS A O 1
ATOM 790 N N . ALA A 1 98 ? -9.076 -9.082 6.774 1.00 93.81 98 ALA A N 1
ATOM 791 C CA . ALA A 1 98 ? -8.012 -8.084 6.834 1.00 93.81 98 ALA A CA 1
ATOM 792 C C . ALA A 1 98 ? -7.206 -8.036 5.527 1.00 93.81 98 ALA A C 1
ATOM 794 O O . ALA A 1 98 ? -7.118 -9.031 4.801 1.00 93.81 98 ALA A O 1
ATOM 795 N N . TRP A 1 99 ? -6.628 -6.871 5.232 1.00 96.38 99 TRP A N 1
ATOM 796 C CA . TRP A 1 99 ? -5.777 -6.666 4.063 1.00 96.38 99 TRP A CA 1
ATOM 797 C C . TRP A 1 99 ? -4.308 -6.885 4.389 1.00 96.38 99 TRP A C 1
ATOM 799 O O . TRP A 1 99 ? -3.822 -6.495 5.453 1.00 96.38 99 TRP A O 1
ATOM 809 N N . TYR A 1 100 ? -3.623 -7.499 3.437 1.00 96.25 100 TYR A N 1
ATOM 810 C CA . TYR A 1 100 ? -2.214 -7.852 3.478 1.00 96.25 100 TYR A CA 1
ATOM 811 C C . TYR A 1 100 ? -1.590 -7.553 2.123 1.00 96.25 100 TYR A C 1
ATOM 813 O O . TYR A 1 100 ? -2.316 -7.413 1.134 1.00 96.25 100 TYR A O 1
ATOM 821 N N . TYR A 1 101 ? -0.264 -7.500 2.082 1.00 95.50 101 TYR A N 1
ATOM 822 C CA . TYR A 1 101 ? 0.477 -7.337 0.841 1.00 95.50 101 TYR A CA 1
ATOM 823 C C . TYR A 1 101 ? 1.247 -8.612 0.476 1.00 95.50 101 TYR A C 1
ATOM 825 O O . TYR A 1 101 ? 1.459 -9.514 1.297 1.00 95.50 101 TYR A O 1
ATOM 833 N N . GLY A 1 102 ? 1.629 -8.677 -0.789 1.00 94.19 102 GLY A N 1
ATOM 834 C CA . GLY A 1 102 ? 2.588 -9.594 -1.385 1.00 94.19 102 GLY A CA 1
ATOM 835 C C . GLY A 1 102 ? 3.352 -8.859 -2.472 1.00 94.19 102 GLY A C 1
ATOM 836 O O . GLY A 1 102 ? 2.940 -7.785 -2.907 1.00 94.19 102 GLY A O 1
ATOM 837 N N . MET A 1 103 ? 4.441 -9.443 -2.944 1.00 92.94 103 MET A N 1
ATOM 838 C CA . MET A 1 103 ? 5.224 -8.868 -4.037 1.00 92.94 103 MET A CA 1
ATOM 839 C C . MET A 1 103 ? 4.863 -9.531 -5.367 1.00 92.94 103 MET A C 1
ATOM 841 O O . MET A 1 103 ? 4.473 -10.706 -5.426 1.00 92.94 103 MET A O 1
ATOM 845 N N . TYR A 1 104 ? 4.947 -8.767 -6.449 1.00 90.94 104 TYR A N 1
ATOM 846 C CA . TYR A 1 104 ? 5.087 -9.356 -7.775 1.00 90.94 104 TYR A CA 1
ATOM 847 C C . TYR A 1 104 ? 6.483 -9.972 -7.920 1.00 90.94 104 TYR A C 1
ATOM 849 O O . TYR A 1 104 ? 7.410 -9.601 -7.205 1.00 90.94 104 TYR A O 1
ATOM 857 N N . GLN A 1 105 ? 6.621 -10.953 -8.812 1.00 89.12 105 GLN A N 1
ATOM 858 C CA . GLN A 1 105 ? 7.929 -11.542 -9.102 1.00 89.12 105 GLN A CA 1
ATOM 859 C C . GLN A 1 105 ? 8.920 -10.519 -9.668 1.00 89.12 105 GLN A C 1
ATOM 861 O O . GLN A 1 105 ? 8.535 -9.597 -10.392 1.00 89.12 105 GLN A O 1
ATOM 866 N N . ASP A 1 106 ? 10.196 -10.745 -9.367 1.00 89.88 106 ASP A N 1
ATOM 867 C CA . ASP A 1 106 ? 11.285 -9.938 -9.902 1.00 89.88 106 ASP A CA 1
ATOM 868 C C . ASP A 1 106 ? 11.310 -9.979 -11.441 1.00 89.88 106 ASP A C 1
ATOM 870 O O . ASP A 1 106 ? 10.956 -10.994 -12.053 1.00 89.88 106 ASP A O 1
ATOM 874 N N . GLY A 1 107 ? 11.705 -8.867 -12.063 1.00 88.00 107 GLY A N 1
ATOM 875 C CA . GLY A 1 107 ? 11.775 -8.718 -13.522 1.00 88.00 107 GLY A CA 1
ATOM 876 C C . GLY A 1 107 ? 10.449 -8.323 -14.190 1.00 88.00 107 GLY A C 1
ATOM 877 O O . GLY A 1 107 ? 10.374 -8.201 -15.413 1.00 88.00 107 GLY A O 1
ATOM 878 N N . ILE A 1 108 ? 9.376 -8.090 -13.426 1.00 89.25 108 ILE A N 1
ATOM 879 C CA . ILE A 1 108 ? 8.121 -7.561 -13.983 1.00 89.25 108 I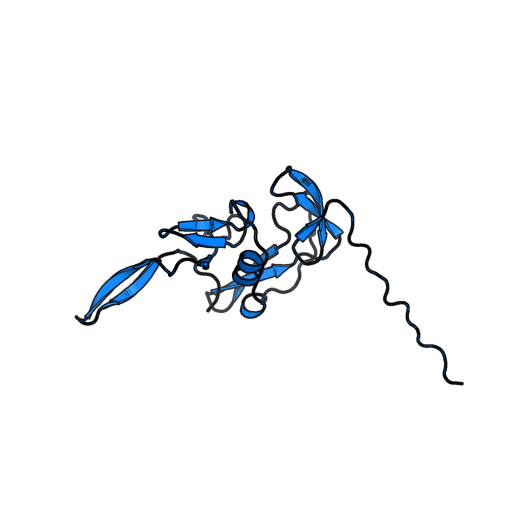LE A CA 1
ATOM 880 C C . ILE A 1 108 ? 8.260 -6.063 -14.270 1.00 89.25 108 ILE A C 1
ATOM 882 O O . ILE A 1 108 ? 8.686 -5.301 -13.411 1.00 89.25 108 ILE A O 1
ATOM 886 N N . LYS A 1 109 ? 7.829 -5.621 -15.458 1.00 91.75 109 LYS A N 1
ATOM 887 C CA . LYS A 1 109 ? 7.864 -4.206 -15.859 1.00 91.75 109 LYS A CA 1
ATOM 888 C C . LYS A 1 109 ? 7.021 -3.308 -14.939 1.00 91.75 109 LYS A C 1
ATOM 890 O O . LYS A 1 109 ? 5.837 -3.590 -14.715 1.00 91.75 109 LYS A O 1
ATOM 895 N N . CYS A 1 110 ? 7.590 -2.190 -14.496 1.00 91.31 110 CYS A N 1
ATOM 896 C CA . CYS A 1 110 ? 6.958 -1.169 -13.649 1.00 91.31 110 CYS A CA 1
ATOM 897 C C . CYS A 1 110 ? 7.293 0.261 -14.106 1.00 91.31 110 CYS A C 1
ATOM 899 O O . CYS A 1 110 ? 8.212 0.457 -14.898 1.00 91.31 110 CYS A O 1
ATOM 901 N N . LEU A 1 111 ? 6.530 1.247 -13.636 1.00 91.94 111 LEU A N 1
ATOM 902 C CA . LEU A 1 111 ? 6.861 2.667 -13.762 1.00 91.94 111 LEU A CA 1
ATOM 903 C C . LEU A 1 111 ? 7.325 3.177 -12.404 1.00 91.94 111 LEU A C 1
ATOM 905 O O . LEU A 1 111 ? 6.649 2.945 -11.404 1.00 91.94 111 LEU A O 1
ATOM 909 N N . SER A 1 112 ? 8.442 3.901 -12.384 1.00 88.56 112 SER A N 1
ATOM 910 C CA . SER A 1 112 ? 8.889 4.610 -11.188 1.00 88.56 112 SER A CA 1
ATOM 911 C C . SER A 1 112 ? 7.780 5.551 -10.692 1.00 88.56 112 SER A C 1
ATOM 913 O O . SER A 1 112 ? 7.208 6.279 -11.511 1.00 88.56 112 SER A O 1
ATOM 915 N N . PRO A 1 113 ? 7.464 5.568 -9.387 1.00 82.62 113 PRO A N 1
ATOM 916 C CA . PRO A 1 113 ? 6.446 6.465 -8.843 1.00 82.62 113 PRO A CA 1
ATOM 917 C C . PRO A 1 113 ? 6.782 7.947 -9.076 1.00 82.62 113 PRO A C 1
ATOM 919 O O . PRO A 1 113 ? 5.881 8.725 -9.373 1.00 82.62 113 PRO A O 1
ATOM 922 N N . ASP A 1 114 ? 8.070 8.313 -9.059 1.00 84.12 114 ASP A N 1
ATOM 923 C CA . ASP A 1 114 ? 8.524 9.709 -9.163 1.00 84.12 114 ASP A CA 1
ATOM 924 C C . ASP A 1 114 ? 8.583 10.229 -10.591 1.00 84.12 114 ASP A C 1
ATOM 926 O O . ASP A 1 114 ? 8.077 11.296 -10.921 1.00 84.12 114 ASP A O 1
ATOM 930 N N . THR A 1 115 ? 9.258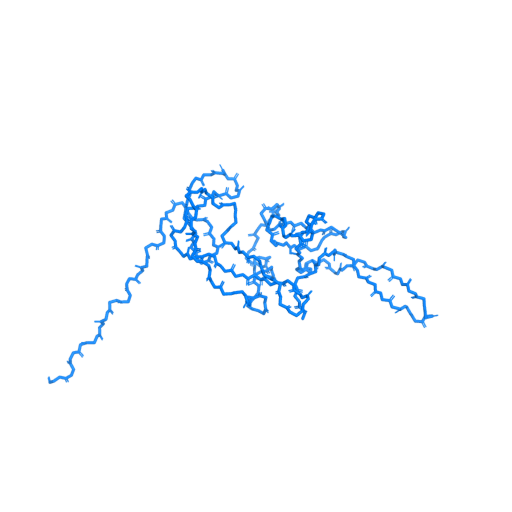 9.471 -11.451 1.00 88.12 115 THR A N 1
ATOM 931 C CA . THR A 1 115 ? 9.608 9.922 -12.801 1.00 88.12 115 THR A CA 1
ATOM 932 C C . THR A 1 115 ? 8.691 9.332 -13.856 1.00 88.12 115 THR A C 1
ATOM 934 O O . THR A 1 115 ? 8.793 9.693 -15.026 1.00 88.12 115 THR A O 1
ATOM 937 N N . ARG A 1 116 ? 7.845 8.362 -13.475 1.00 89.44 116 ARG A N 1
ATOM 938 C CA . ARG A 1 116 ? 7.123 7.475 -14.398 1.00 89.44 116 ARG A CA 1
ATOM 939 C C . ARG A 1 116 ? 8.048 6.770 -15.397 1.00 89.44 116 ARG A C 1
ATOM 941 O O . ARG A 1 116 ? 7.572 6.240 -16.396 1.00 89.44 116 ARG A O 1
ATOM 948 N N . ALA A 1 117 ? 9.355 6.726 -15.129 1.00 91.69 117 ALA A N 1
ATOM 949 C CA . ALA A 1 117 ? 10.312 6.054 -15.991 1.00 91.69 117 ALA A CA 1
ATOM 950 C C . ALA A 1 117 ? 10.095 4.530 -15.944 1.00 91.69 117 ALA A C 1
ATOM 952 O O . ALA A 1 117 ? 9.871 3.984 -14.857 1.00 91.69 117 ALA A O 1
ATOM 953 N N . PRO A 1 118 ? 10.174 3.833 -17.089 1.00 92.81 118 PRO A N 1
ATOM 954 C CA . PRO A 1 118 ? 10.155 2.376 -17.143 1.00 92.81 118 PRO A CA 1
ATOM 955 C C . PRO A 1 118 ? 11.260 1.732 -16.299 1.00 92.81 118 PRO A C 1
ATOM 957 O O . PRO A 1 118 ? 12.400 2.192 -16.297 1.00 92.81 118 PRO A O 1
ATOM 960 N N . GLY A 1 119 ? 10.928 0.622 -15.648 1.00 92.69 119 GLY A N 1
ATOM 961 C CA . GLY A 1 119 ? 11.851 -0.184 -14.860 1.00 92.69 119 GLY A CA 1
ATOM 962 C C . GLY A 1 119 ? 11.349 -1.612 -14.643 1.00 92.69 119 GLY A C 1
ATOM 963 O O . GLY A 1 119 ? 10.403 -2.067 -15.299 1.00 92.69 119 GLY A O 1
ATOM 964 N N . PHE A 1 120 ? 11.972 -2.304 -13.695 1.00 91.81 120 PHE A N 1
ATOM 965 C CA . PHE A 1 120 ? 11.684 -3.677 -13.299 1.00 91.81 120 PHE A CA 1
ATOM 966 C C . PHE A 1 120 ? 11.445 -3.767 -11.792 1.00 91.81 120 PHE A C 1
ATOM 968 O O . PHE A 1 120 ? 12.135 -3.132 -10.995 1.00 91.81 120 PHE A O 1
ATOM 975 N N . CYS A 1 121 ? 10.451 -4.557 -11.398 1.00 90.94 121 CYS A N 1
ATOM 976 C CA . CYS A 1 121 ? 10.204 -4.871 -10.003 1.00 90.94 121 CYS A CA 1
ATOM 977 C C . CYS A 1 121 ? 11.326 -5.745 -9.466 1.00 90.94 121 CYS A C 1
ATOM 979 O O . CYS A 1 121 ? 11.637 -6.770 -10.064 1.00 90.94 121 CYS A O 1
ATOM 981 N N . CYS A 1 122 ? 11.878 -5.342 -8.328 1.00 90.12 122 CYS A N 1
ATOM 982 C CA . CYS A 1 122 ? 12.981 -5.994 -7.646 1.00 90.12 122 CYS A CA 1
ATOM 983 C C . CYS A 1 122 ? 12.717 -5.943 -6.145 1.00 90.12 122 CYS A C 1
ATOM 985 O O . CYS A 1 122 ? 12.775 -4.872 -5.539 1.00 90.12 122 CYS A O 1
ATOM 987 N N . HIS A 1 123 ? 12.363 -7.085 -5.553 1.00 87.50 123 HIS A N 1
ATOM 988 C CA . HIS A 1 123 ? 12.019 -7.204 -4.132 1.00 87.50 123 HIS A CA 1
ATOM 989 C C . HIS A 1 123 ? 10.972 -6.172 -3.661 1.00 87.50 123 HIS A C 1
ATOM 991 O O . HIS A 1 123 ? 11.069 -5.624 -2.567 1.00 87.50 123 HIS A O 1
ATOM 997 N N . GLY A 1 124 ? 9.975 -5.885 -4.507 1.00 86.69 124 GLY A N 1
ATOM 998 C CA . GLY A 1 124 ? 8.914 -4.914 -4.213 1.00 86.69 124 GLY A CA 1
ATOM 999 C C . GLY A 1 124 ? 9.241 -3.455 -4.559 1.00 86.69 124 GLY A C 1
ATOM 1000 O O . GLY A 1 124 ? 8.358 -2.612 -4.455 1.00 86.69 124 GLY A O 1
ATOM 1001 N N . ALA A 1 125 ? 10.448 -3.138 -5.034 1.00 88.31 125 ALA A N 1
ATOM 1002 C CA . ALA A 1 125 ? 10.812 -1.797 -5.502 1.00 88.31 125 ALA A CA 1
ATOM 1003 C C . ALA A 1 125 ? 10.903 -1.734 -7.033 1.00 88.31 125 ALA A C 1
ATOM 1005 O O . ALA A 1 125 ? 11.384 -2.675 -7.660 1.00 88.31 125 ALA A O 1
ATOM 1006 N N . CYS A 1 126 ? 10.485 -0.620 -7.640 1.00 90.19 126 CYS A N 1
ATOM 1007 C CA . CYS A 1 126 ? 10.680 -0.391 -9.071 1.00 90.19 126 CYS A CA 1
ATOM 1008 C C . CYS A 1 126 ? 12.075 0.190 -9.332 1.00 90.19 126 CYS A C 1
ATOM 1010 O O . CYS A 1 126 ? 12.381 1.287 -8.870 1.00 90.19 126 CYS A O 1
ATOM 1012 N N . GLN A 1 127 ? 12.918 -0.545 -10.055 1.00 90.81 127 GLN A N 1
ATOM 1013 C CA . GLN A 1 127 ? 14.308 -0.180 -10.336 1.00 90.81 127 GLN A CA 1
ATOM 1014 C C . GLN A 1 127 ? 14.515 0.070 -11.837 1.00 90.81 127 GLN A C 1
ATOM 1016 O O . GLN A 1 127 ? 13.929 -0.637 -12.653 1.00 90.81 127 GLN A O 1
ATOM 1021 N N . PRO A 1 128 ? 15.357 1.038 -12.242 1.00 89.31 128 PRO A N 1
ATOM 1022 C CA . PRO A 1 128 ? 15.593 1.334 -13.659 1.00 89.31 128 PRO A CA 1
ATOM 1023 C C . PRO A 1 128 ? 16.325 0.200 -14.393 1.00 89.31 128 PRO A C 1
ATOM 1025 O O . PRO A 1 128 ? 16.171 0.037 -15.600 1.00 89.31 128 PRO A O 1
ATOM 1028 N N . MET A 1 129 ? 17.116 -0.591 -13.666 1.00 85.81 129 MET A N 1
ATOM 1029 C CA . MET A 1 129 ? 17.825 -1.752 -14.196 1.00 85.81 129 MET A CA 1
ATOM 1030 C C . MET A 1 129 ? 17.167 -3.039 -13.710 1.00 85.81 129 MET A C 1
ATOM 1032 O O . MET A 1 129 ? 16.646 -3.093 -12.597 1.00 85.81 129 MET A O 1
ATOM 1036 N N . ASP A 1 130 ? 17.223 -4.078 -14.542 1.00 81.88 130 ASP A N 1
ATOM 1037 C CA . ASP A 1 130 ? 16.769 -5.407 -14.148 1.00 81.88 130 ASP A CA 1
ATOM 1038 C C . ASP A 1 130 ? 17.602 -5.916 -12.964 1.00 81.88 130 ASP A C 1
ATOM 1040 O O . ASP A 1 130 ? 18.839 -5.847 -12.967 1.00 81.88 130 ASP A O 1
ATOM 1044 N N . CYS A 1 131 ? 16.919 -6.444 -11.952 1.00 78.56 131 CYS A N 1
ATOM 1045 C CA . CYS A 1 131 ? 17.529 -7.188 -10.863 1.00 78.56 131 CYS A CA 1
ATOM 1046 C C . CYS A 1 131 ? 18.012 -8.513 -11.431 1.00 78.56 131 CYS A C 1
ATOM 1048 O O . CYS A 1 131 ? 17.366 -9.553 -11.297 1.00 78.56 131 CYS A O 1
ATOM 1050 N N . LYS A 1 132 ? 19.192 -8.488 -12.057 1.00 67.25 132 LYS A N 1
ATOM 1051 C CA . LYS A 1 132 ? 19.940 -9.708 -12.338 1.00 67.25 132 LYS A CA 1
ATOM 1052 C C . LYS A 1 132 ? 19.976 -10.499 -11.037 1.00 67.25 132 LYS A C 1
ATOM 1054 O O . LYS A 1 132 ? 20.617 -10.077 -10.074 1.00 67.25 132 LYS A O 1
ATOM 1059 N N . ARG A 1 133 ? 19.288 -11.643 -10.996 1.00 55.88 133 ARG A N 1
ATOM 1060 C CA . ARG A 1 133 ? 19.560 -12.636 -9.962 1.00 55.88 133 ARG A CA 1
ATOM 1061 C C . ARG A 1 133 ? 21.062 -12.871 -10.040 1.00 55.88 133 ARG A C 1
ATOM 1063 O O . ARG A 1 133 ? 21.539 -13.318 -11.084 1.00 55.88 133 ARG A O 1
ATOM 1070 N N . LYS A 1 134 ? 21.812 -12.585 -8.971 1.00 44.81 134 LYS A N 1
ATOM 1071 C CA . LYS A 1 134 ? 23.032 -13.362 -8.755 1.00 44.81 134 LYS A CA 1
ATOM 1072 C C . LYS A 1 134 ? 22.535 -14.800 -8.795 1.00 44.81 134 LYS A C 1
ATOM 1074 O O . LYS A 1 134 ? 21.731 -15.180 -7.944 1.00 44.81 134 LYS A O 1
ATOM 1079 N N . LYS A 1 135 ? 22.885 -15.551 -9.844 1.00 40.03 135 LYS A N 1
ATOM 1080 C CA . LYS A 1 135 ? 22.766 -17.000 -9.756 1.00 40.03 135 LYS A CA 1
ATOM 1081 C C . LYS A 1 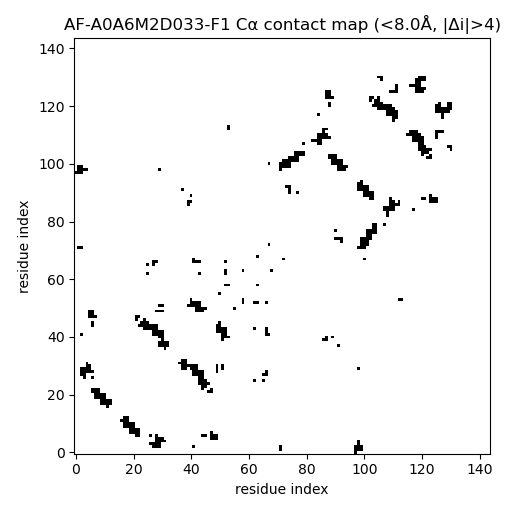135 ? 23.510 -17.344 -8.470 1.00 40.03 135 LYS A C 1
ATOM 1083 O O . LYS A 1 135 ? 24.637 -16.891 -8.286 1.00 40.03 135 LYS A O 1
ATOM 1088 N N . CYS A 1 136 ? 22.857 -18.045 -7.553 1.00 45.06 136 CYS A N 1
ATOM 1089 C CA . CYS A 1 136 ? 23.623 -18.923 -6.693 1.00 45.06 136 CYS A CA 1
ATOM 1090 C C . CYS A 1 136 ? 24.304 -19.861 -7.690 1.00 45.06 136 CYS A C 1
ATOM 1092 O O . CYS A 1 136 ? 23.632 -20.691 -8.293 1.00 45.06 136 CYS A O 1
ATOM 1094 N N . GLU A 1 137 ? 25.559 -19.582 -8.037 1.00 38.53 137 GLU A N 1
ATOM 1095 C CA . GLU A 1 137 ? 26.392 -20.609 -8.635 1.00 38.53 137 GLU A CA 1
ATOM 1096 C C . GLU A 1 137 ? 26.422 -21.728 -7.602 1.00 38.53 137 GLU A C 1
ATOM 1098 O O . GLU A 1 137 ? 26.771 -21.509 -6.440 1.00 38.53 137 GLU A O 1
ATOM 1103 N N . ASP A 1 138 ? 25.899 -22.876 -8.017 1.00 43.06 138 ASP A N 1
ATOM 1104 C CA . ASP A 1 138 ? 26.018 -24.136 -7.315 1.00 43.06 138 ASP A CA 1
ATOM 1105 C C . ASP A 1 138 ? 27.511 -24.454 -7.179 1.00 43.06 138 ASP A C 1
ATOM 1107 O O . ASP A 1 138 ? 28.085 -25.143 -8.017 1.00 43.06 138 ASP A O 1
ATOM 1111 N N . ASP A 1 139 ? 28.152 -23.963 -6.122 1.00 40.62 139 ASP A N 1
ATOM 1112 C CA . ASP A 1 139 ? 29.441 -24.488 -5.677 1.00 40.62 139 ASP A CA 1
ATOM 1113 C C . ASP A 1 139 ? 29.178 -25.741 -4.825 1.00 40.62 139 ASP A C 1
ATOM 1115 O O . ASP A 1 139 ? 29.444 -25.814 -3.627 1.00 40.62 139 ASP A O 1
ATOM 1119 N N . PHE A 1 140 ? 28.566 -26.742 -5.463 1.00 43.56 140 PHE A N 1
ATOM 1120 C CA . PHE A 1 140 ? 28.720 -28.136 -5.066 1.00 43.56 140 PHE A CA 1
ATOM 1121 C C . PHE A 1 140 ? 30.032 -28.618 -5.697 1.00 43.56 140 PHE A C 1
ATOM 1123 O O . PHE A 1 140 ? 30.048 -29.423 -6.629 1.00 43.56 140 PHE A O 1
ATOM 1130 N N . ALA A 1 141 ? 31.155 -28.078 -5.218 1.00 40.09 141 ALA A N 1
ATOM 1131 C CA . ALA A 1 141 ? 32.444 -28.693 -5.465 1.00 40.09 141 ALA A CA 1
ATOM 1132 C C . ALA A 1 141 ? 32.418 -30.086 -4.822 1.00 40.09 141 ALA A C 1
ATOM 1134 O O . ALA A 1 141 ? 32.238 -30.233 -3.611 1.00 40.09 141 ALA A O 1
ATOM 1135 N N . LEU A 1 142 ? 32.533 -31.102 -5.678 1.00 38.72 142 LEU A N 1
ATOM 1136 C CA . LEU A 1 142 ? 32.772 -32.494 -5.327 1.00 38.72 142 LEU A CA 1
ATOM 1137 C C . LEU A 1 142 ? 33.780 -32.588 -4.171 1.00 38.72 142 LEU A C 1
ATOM 1139 O O . LEU A 1 142 ? 34.939 -32.210 -4.323 1.00 38.72 142 LEU A O 1
ATOM 1143 N N . VAL A 1 143 ? 33.354 -33.178 -3.056 1.00 43.12 143 VAL A N 1
ATOM 1144 C CA . VAL A 1 143 ? 34.266 -33.952 -2.215 1.00 43.12 143 VAL A CA 1
ATOM 1145 C C . VAL A 1 143 ? 34.289 -35.349 -2.826 1.00 43.12 143 VAL A C 1
ATOM 1147 O O . VAL A 1 143 ? 33.355 -36.126 -2.620 1.00 43.12 143 VAL A O 1
ATOM 1150 N N . VAL A 1 144 ? 35.312 -35.629 -3.632 1.00 44.94 144 VAL A N 1
ATOM 1151 C CA . VAL A 1 144 ? 35.757 -36.989 -3.967 1.00 44.94 144 VAL A CA 1
ATOM 1152 C C . VAL A 1 144 ? 37.258 -37.034 -3.758 1.00 44.94 144 VAL A C 1
ATOM 1154 O O . VAL A 1 144 ? 37.937 -36.134 -4.300 1.00 44.94 144 VAL A O 1
#

pLDDT: mean 85.43, std 14.41, range [38.53, 96.38]

Secondary structure (DSSP, 8-state):
--BBSSSEEEEE-TTS-EEEEEPPTT-EEEEE-TTS-EEEEEEEEETTEEEEGGG-S---HHHHHHHT-GGGB-SPPB-----S-BS-SEEEEEETTEEEEEEBPTT-EEE-TTT--EEEEETTEEESS---------------

Solvent-accessible surface area (backbone atoms only — not comparable to full-atom values): 8408 Å² total; per-residue (Å²): 132,47,44,33,72,52,24,52,46,79,46,68,47,100,83,72,46,83,42,81,43,64,51,60,72,65,41,39,17,35,46,55,44,97,86,73,40,82,41,86,50,55,12,29,16,49,98,49,38,64,47,29,48,82,74,41,96,71,75,42,69,71,55,51,56,51,54,68,30,70,93,35,56,72,35,74,71,39,81,79,93,69,93,62,68,30,77,55,31,53,46,75,41,77,55,95,94,26,40,26,32,21,35,42,47,67,62,40,48,16,27,29,77,87,76,58,44,68,24,12,12,40,93,42,39,59,31,76,56,71,64,72,71,76,71,78,72,80,79,76,72,79,90,124

Foldseek 3Di:
DEAAQWQWDWDQDPVRDIDIDGHDWLGWHFHADPVRATDAAIATDDPRDGQHCLRDPDNDPVSCCSNQPPVQADDDADEDPDDDAAQWQKDWDADPNHIGIHGHDFQGWHAQSPPRAIATDDPGHGDNYGPDPPPPPPPPPDPD

Mean predicted aligned error: 7.82 Å

Radius of gyration: 18.73 Å; Cα contacts (8 Å, |Δi|>4): 292; chains: 1; bounding box: 56×51×50 Å